Protein AF-F8U3C9-F1 (afdb_monomer_lite)

Foldseek 3Di:
DPPDDQPWDAAPPPRDTDSDVVVSVVVNVQVVVPHDDPDDPPPPPPDDD

Structure (mmCIF, N/CA/C/O backbone):
data_AF-F8U3C9-F1
#
_entry.id   AF-F8U3C9-F1
#
loop_
_atom_site.group_PDB
_atom_site.id
_atom_site.type_symbol
_atom_site.label_atom_id
_atom_site.label_alt_id
_atom_site.label_comp_id
_atom_site.label_asym_id
_atom_site.label_entity_id
_atom_site.label_seq_id
_atom_site.pdbx_PDB_ins_code
_atom_site.Cartn_x
_atom_site.Cartn_y
_atom_site.Cartn_z
_atom_site.occupancy
_atom_site.B_iso_or_equiv
_atom_site.auth_seq_id
_atom_site.auth_comp_id
_atom_site.auth_asym_id
_atom_site.auth_atom_id
_atom_site.pdbx_PDB_model_num
ATOM 1 N N . PRO A 1 1 ? -24.842 0.532 12.947 1.00 48.91 1 PRO A N 1
ATOM 2 C CA . PRO A 1 1 ? -23.391 0.788 13.086 1.00 48.91 1 PRO A CA 1
ATOM 3 C C . PRO A 1 1 ? -22.580 -0.351 12.455 1.00 48.91 1 PRO A C 1
ATOM 5 O O . PRO A 1 1 ?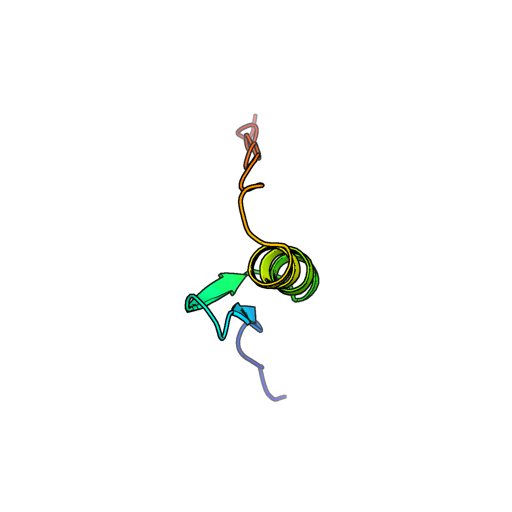 -22.280 -1.342 13.113 1.00 48.91 1 PRO A O 1
ATOM 8 N N . GLN A 1 2 ? -22.316 -0.256 11.150 1.00 47.84 2 GLN A N 1
ATOM 9 C CA . GLN A 1 2 ? -21.460 -1.226 10.470 1.00 47.84 2 GLN A CA 1
ATOM 10 C C . GLN A 1 2 ? -20.021 -0.942 10.898 1.00 47.84 2 GLN A C 1
ATOM 12 O O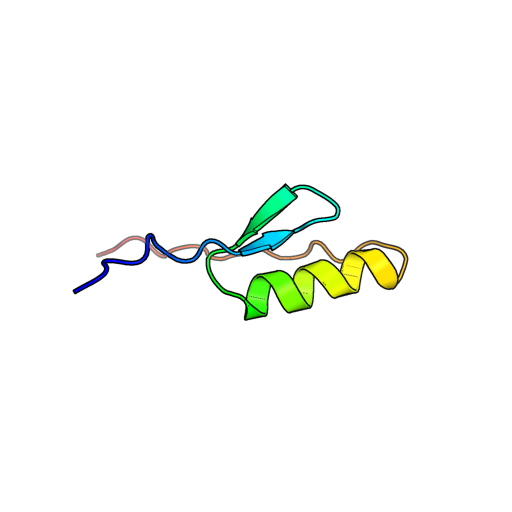 . GLN A 1 2 ? -19.419 0.027 10.451 1.00 47.84 2 GLN A O 1
ATOM 17 N N . GLY A 1 3 ? -19.513 -1.743 11.836 1.00 51.31 3 GLY A N 1
ATOM 18 C CA . GLY A 1 3 ? -18.091 -1.791 12.141 1.00 51.31 3 GLY A CA 1
ATOM 19 C C . GLY A 1 3 ? -17.381 -2.341 10.916 1.00 51.31 3 GLY A C 1
ATOM 20 O O . GLY A 1 3 ? -17.286 -3.556 10.756 1.00 51.31 3 GLY A O 1
ATOM 21 N N . GLN A 1 4 ? -16.982 -1.449 10.010 1.00 57.69 4 GLN A N 1
ATOM 22 C CA . GLN A 1 4 ? -16.119 -1.812 8.901 1.00 57.69 4 GLN A CA 1
ATOM 23 C C . GLN A 1 4 ? -14.825 -2.360 9.514 1.00 57.69 4 GLN A C 1
ATOM 25 O O . GLN A 1 4 ? -14.263 -1.712 10.405 1.00 57.69 4 GLN A O 1
ATOM 30 N N . PRO A 1 5 ? -14.388 -3.568 9.117 1.00 60.88 5 PRO A N 1
ATOM 31 C CA . PRO A 1 5 ? -13.095 -4.082 9.541 1.00 60.88 5 PRO A CA 1
ATOM 32 C C . PRO A 1 5 ? -12.023 -3.039 9.203 1.00 60.88 5 PRO A C 1
ATOM 34 O O . PRO A 1 5 ? -12.238 -2.257 8.272 1.00 60.88 5 PRO A O 1
ATOM 37 N N . PRO A 1 6 ? -10.904 -2.991 9.951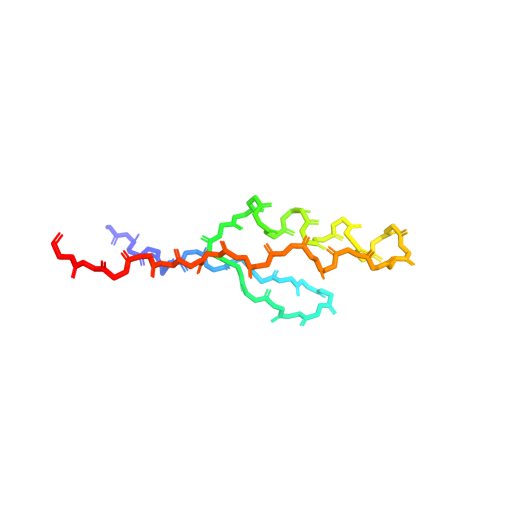 1.00 64.31 6 PRO A N 1
ATOM 38 C CA . PRO A 1 6 ? -9.815 -2.067 9.649 1.00 64.31 6 PRO A CA 1
ATOM 39 C C . PRO A 1 6 ? -9.530 -2.163 8.153 1.00 64.31 6 PRO A C 1
ATOM 41 O O . PRO A 1 6 ? -9.240 -3.257 7.670 1.00 64.31 6 PRO A O 1
ATOM 44 N N . GLU A 1 7 ? -9.741 -1.065 7.422 1.00 71.88 7 GLU A N 1
ATOM 45 C CA . GLU A 1 7 ? -9.673 -1.067 5.963 1.00 71.88 7 GLU A CA 1
ATOM 46 C C . GLU A 1 7 ? -8.216 -1.310 5.566 1.00 71.88 7 GLU A C 1
ATOM 48 O O . GLU A 1 7 ? -7.401 -0.396 5.459 1.00 71.88 7 GLU A O 1
ATOM 53 N N . THR A 1 8 ? -7.850 -2.584 5.439 1.00 83.44 8 THR A N 1
ATOM 54 C CA . THR A 1 8 ? -6.535 -2.989 4.975 1.00 83.44 8 THR A CA 1
ATOM 55 C C . THR A 1 8 ? -6.503 -2.787 3.474 1.00 83.44 8 THR A C 1
ATOM 57 O O . THR A 1 8 ? -7.359 -3.247 2.719 1.00 83.44 8 THR A O 1
ATOM 60 N N . HIS A 1 9 ? -5.498 -2.050 3.025 1.00 90.81 9 HIS A N 1
ATOM 61 C CA . HIS A 1 9 ? -5.353 -1.724 1.620 1.00 90.81 9 HIS A CA 1
ATOM 62 C C . HIS A 1 9 ? -4.419 -2.743 0.976 1.00 90.81 9 HIS A C 1
ATOM 64 O O . HIS A 1 9 ? -3.208 -2.701 1.190 1.00 90.81 9 HIS A O 1
ATOM 70 N N . GLU A 1 10 ? -4.976 -3.674 0.205 1.00 92.12 10 GLU A N 1
ATOM 71 C CA . GLU A 1 10 ? -4.213 -4.710 -0.492 1.00 92.12 10 GLU A CA 1
ATOM 72 C C . GLU A 1 10 ? -3.756 -4.246 -1.884 1.00 92.12 10 GLU A C 1
ATOM 74 O O . GLU A 1 10 ? -4.509 -3.664 -2.669 1.00 92.12 10 GLU A O 1
ATOM 79 N N . CYS A 1 11 ? -2.495 -4.518 -2.216 1.00 91.50 11 CYS A N 1
ATOM 80 C CA . CYS A 1 11 ? -1.964 -4.296 -3.551 1.00 91.50 11 CYS A CA 1
ATOM 81 C C . CYS A 1 11 ? -2.396 -5.404 -4.511 1.00 91.50 11 CYS A C 1
ATOM 83 O O . CYS A 1 11 ? -1.923 -6.523 -4.405 1.00 91.50 11 CYS A O 1
ATOM 85 N N . SER A 1 12 ? -3.177 -5.082 -5.540 1.00 89.62 12 SER A N 1
ATOM 86 C CA . SER A 1 12 ? -3.619 -6.056 -6.554 1.00 89.62 12 SER A CA 1
ATOM 87 C C . SER A 1 12 ? -2.505 -6.614 -7.461 1.00 89.62 12 SER A C 1
ATOM 89 O O . SER A 1 12 ? -2.794 -7.397 -8.356 1.00 89.62 12 SER A O 1
ATOM 91 N N . ILE A 1 13 ? -1.251 -6.169 -7.292 1.00 89.81 13 ILE A N 1
ATOM 92 C CA . ILE A 1 13 ? -0.098 -6.607 -8.100 1.00 89.81 13 ILE A CA 1
ATOM 93 C C . ILE A 1 13 ? 0.730 -7.657 -7.347 1.00 89.81 13 ILE A C 1
ATOM 95 O O . ILE A 1 13 ? 1.142 -8.655 -7.928 1.00 89.81 13 ILE A O 1
ATOM 99 N N . CYS A 1 14 ? 0.984 -7.440 -6.053 1.00 92.81 14 CYS A N 1
ATOM 100 C CA . CYS A 1 14 ? 1.819 -8.325 -5.228 1.00 92.81 14 CYS A CA 1
ATOM 101 C C . CYS A 1 14 ? 1.162 -8.768 -3.911 1.00 92.81 14 CYS A C 1
ATOM 103 O O . CYS A 1 14 ? 1.828 -9.366 -3.070 1.00 92.81 14 CYS A O 1
ATOM 105 N N . HIS A 1 15 ? -0.112 -8.433 -3.710 1.00 90.44 15 HIS A N 1
ATOM 106 C CA . HIS A 1 15 ? -0.949 -8.794 -2.559 1.00 90.44 15 HIS A CA 1
ATOM 107 C C . HIS A 1 15 ? -0.373 -8.403 -1.190 1.00 90.44 15 HIS A C 1
ATOM 109 O O . HIS A 1 15 ? -0.660 -9.019 -0.170 1.00 90.44 15 HIS A O 1
ATOM 115 N N . ARG A 1 16 ? 0.447 -7.346 -1.144 1.00 88.56 16 ARG A N 1
ATOM 116 C CA . ARG A 1 16 ? 0.882 -6.742 0.120 1.00 88.56 16 ARG A CA 1
ATOM 11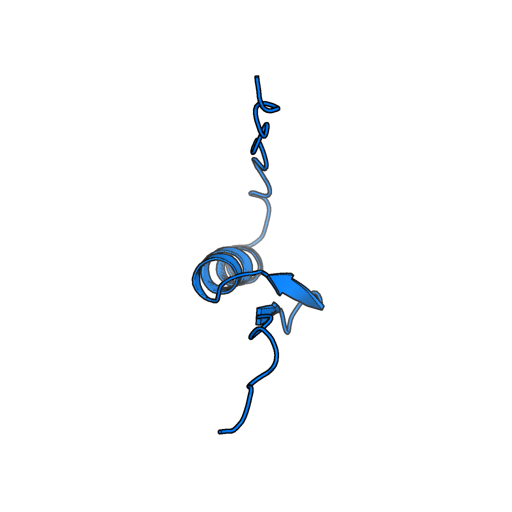7 C 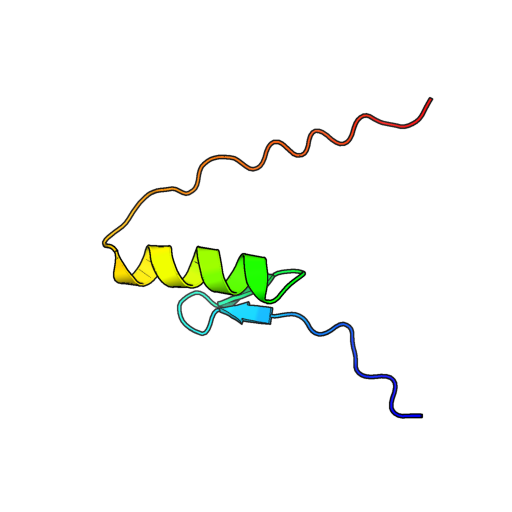C . ARG A 1 16 ? -0.228 -5.889 0.720 1.00 88.56 16 ARG A C 1
ATOM 119 O O . ARG A 1 16 ? -0.811 -5.063 0.019 1.00 88.56 16 ARG A O 1
ATOM 126 N N . THR A 1 17 ? -0.463 -6.054 2.015 1.00 89.75 17 THR A N 1
ATOM 127 C CA . THR A 1 17 ? -1.417 -5.267 2.801 1.00 89.75 17 THR A CA 1
ATOM 128 C C . THR A 1 17 ? -0.738 -4.074 3.460 1.00 89.75 17 THR A C 1
ATOM 130 O O . THR A 1 17 ? 0.328 -4.213 4.061 1.00 89.75 17 THR A O 1
ATOM 133 N N . PHE A 1 18 ? -1.381 -2.912 3.387 1.00 88.56 18 PHE A N 1
ATOM 134 C CA . PHE A 1 18 ? -0.898 -1.663 3.966 1.00 88.56 18 PHE A CA 1
ATOM 135 C C . PHE A 1 18 ? -1.911 -1.095 4.968 1.00 88.56 18 PHE A C 1
ATOM 137 O O . PHE A 1 18 ? -3.119 -1.235 4.753 1.00 88.56 18 PHE A O 1
ATOM 144 N N . PRO A 1 19 ? -1.439 -0.420 6.034 1.00 84.94 19 PRO A N 1
ATOM 145 C CA . PRO A 1 19 ? -2.308 0.160 7.058 1.00 84.94 19 PRO A CA 1
ATOM 146 C C . PRO A 1 19 ? -3.078 1.397 6.570 1.00 84.94 19 PRO A C 1
ATOM 148 O O . PRO A 1 19 ? -4.022 1.817 7.225 1.00 84.94 19 PRO A O 1
ATOM 151 N N . THR A 1 20 ? -2.674 2.004 5.446 1.00 87.62 20 THR A N 1
ATOM 152 C CA . THR A 1 20 ? -3.320 3.194 4.873 1.00 87.62 20 THR A CA 1
ATOM 153 C C . THR A 1 20 ? -3.306 3.169 3.344 1.00 87.62 20 THR A C 1
ATOM 155 O O . THR A 1 20 ? -2.387 2.635 2.712 1.00 87.62 20 THR A O 1
ATOM 158 N N . GLY A 1 21 ? -4.302 3.814 2.727 1.00 87.69 21 GLY A N 1
ATOM 159 C CA . GLY A 1 21 ? -4.391 3.948 1.270 1.00 87.69 21 GLY A CA 1
ATOM 160 C C . GLY A 1 21 ? -3.242 4.764 0.670 1.00 87.69 21 GLY A C 1
ATOM 161 O O . GLY A 1 21 ? -2.849 4.533 -0.471 1.00 87.69 21 GLY A O 1
ATOM 162 N N . GLN A 1 22 ? -2.646 5.669 1.452 1.00 88.81 22 GLN A N 1
ATOM 163 C CA . GLN A 1 22 ? -1.496 6.475 1.039 1.00 88.81 22 GLN A CA 1
ATOM 164 C C . GLN A 1 22 ? -0.230 5.617 0.882 1.00 88.81 22 GLN A C 1
ATOM 166 O O . GLN A 1 22 ? 0.466 5.733 -0.129 1.00 88.81 22 GLN A O 1
ATOM 171 N N . ALA A 1 23 ? 0.019 4.696 1.823 1.00 88.81 23 ALA A N 1
ATOM 172 C CA . ALA A 1 23 ? 1.111 3.729 1.725 1.00 88.81 23 ALA A CA 1
ATOM 173 C C . ALA A 1 23 ? 0.918 2.778 0.530 1.00 88.81 23 ALA A C 1
ATOM 175 O O . ALA A 1 23 ? 1.857 2.562 -0.238 1.00 88.81 23 ALA A O 1
ATOM 176 N N . LEU A 1 24 ? -0.313 2.293 0.303 1.00 91.38 24 LEU A N 1
ATOM 177 C CA . LEU A 1 24 ? -0.637 1.505 -0.890 1.00 91.38 24 LEU A CA 1
ATOM 178 C C . LEU A 1 24 ? -0.422 2.312 -2.184 1.00 91.38 24 LEU A C 1
ATOM 180 O O . LEU A 1 24 ? 0.109 1.783 -3.160 1.00 91.38 24 LEU A O 1
ATOM 184 N N . GLY A 1 25 ? -0.826 3.583 -2.213 1.00 89.69 25 GLY A N 1
ATOM 185 C CA . GLY A 1 25 ? -0.687 4.463 -3.375 1.00 89.69 25 GLY A CA 1
ATOM 186 C C . GLY A 1 25 ? 0.770 4.673 -3.788 1.00 89.69 25 GLY A C 1
ATOM 187 O O . GLY A 1 25 ? 1.105 4.485 -4.960 1.00 89.69 25 GLY A O 1
ATOM 188 N N . GLY A 1 26 ? 1.642 4.986 -2.823 1.00 90.94 26 GLY A N 1
ATOM 189 C CA . GLY A 1 26 ? 3.087 5.079 -3.048 1.00 90.94 26 GLY A CA 1
ATOM 190 C C . GLY A 1 26 ? 3.682 3.748 -3.510 1.00 90.94 26 GLY A C 1
ATOM 191 O O . GLY A 1 26 ? 4.384 3.698 -4.518 1.00 90.94 26 GLY A O 1
ATOM 192 N N . HIS A 1 27 ? 3.309 2.648 -2.853 1.00 91.56 27 HIS A N 1
ATOM 193 C CA . HIS A 1 27 ? 3.755 1.305 -3.219 1.00 91.56 27 HIS A CA 1
ATOM 194 C C . HIS A 1 27 ? 3.349 0.895 -4.646 1.00 91.56 27 HIS A C 1
ATOM 196 O O . HIS A 1 27 ? 4.166 0.349 -5.387 1.00 91.56 27 HIS A O 1
ATOM 202 N N . LYS A 1 28 ? 2.104 1.172 -5.063 1.00 88.69 28 LYS A N 1
ATOM 203 C CA . LYS A 1 28 ? 1.617 0.863 -6.417 1.00 88.69 28 LYS A CA 1
ATOM 204 C C . LYS A 1 28 ? 2.445 1.573 -7.483 1.00 88.69 28 LYS A C 1
ATOM 206 O O . LYS A 1 28 ? 2.698 0.969 -8.517 1.00 88.69 28 LYS A O 1
ATOM 211 N N . ARG A 1 29 ? 2.893 2.812 -7.240 1.00 88.00 29 ARG A N 1
ATOM 212 C CA . ARG A 1 29 ? 3.711 3.584 -8.193 1.00 88.00 29 ARG A CA 1
ATOM 213 C C . ARG A 1 29 ? 5.013 2.861 -8.552 1.00 88.00 29 ARG A C 1
ATOM 215 O O . ARG A 1 29 ? 5.371 2.828 -9.723 1.00 88.00 29 ARG A O 1
ATOM 222 N N . CYS A 1 30 ? 5.657 2.215 -7.578 1.00 85.38 30 CYS A N 1
ATOM 223 C CA . CYS A 1 30 ? 6.907 1.477 -7.783 1.00 85.38 30 CYS A CA 1
ATOM 224 C C . CYS A 1 30 ? 6.775 0.292 -8.753 1.00 85.38 30 CYS A C 1
ATOM 226 O O . CYS A 1 30 ? 7.758 -0.070 -9.394 1.00 85.38 30 CYS A O 1
ATOM 228 N N . HIS A 1 31 ? 5.583 -0.305 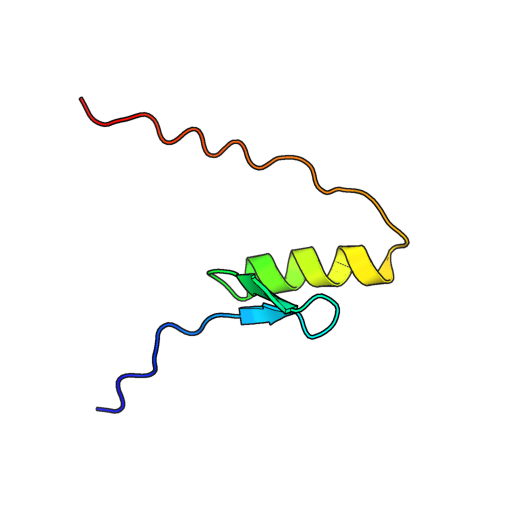-8.877 1.00 89.06 31 HIS A N 1
ATOM 229 C CA . HIS A 1 31 ? 5.338 -1.378 -9.850 1.00 89.06 31 HIS A CA 1
ATOM 230 C C . HIS A 1 31 ? 5.288 -0.865 -11.292 1.00 89.06 31 HIS A C 1
ATOM 232 O O . HIS A 1 31 ? 5.667 -1.591 -12.204 1.00 89.06 31 HIS A O 1
ATOM 238 N N . TYR A 1 32 ? 4.835 0.374 -11.505 1.00 82.06 32 TYR A N 1
ATOM 239 C CA . TYR A 1 32 ? 4.722 0.967 -12.844 1.00 82.06 32 TYR A CA 1
ATOM 240 C C . TYR A 1 32 ? 6.016 1.636 -13.316 1.00 82.06 32 TYR A C 1
ATOM 242 O O . TYR A 1 32 ? 6.245 1.722 -14.517 1.00 82.06 32 TYR A O 1
ATOM 250 N N . ASP A 1 33 ? 6.851 2.104 -12.388 1.00 78.44 33 ASP A N 1
ATOM 251 C CA . ASP A 1 33 ? 8.055 2.891 -12.690 1.00 78.44 33 ASP A CA 1
ATOM 252 C C . ASP A 1 33 ? 9.307 2.039 -12.993 1.00 78.44 33 ASP A C 1
ATOM 254 O O . ASP A 1 33 ? 10.384 2.566 -13.233 1.00 78.44 33 ASP A O 1
ATOM 258 N N . GLY A 1 34 ? 9.190 0.707 -13.040 1.00 67.44 34 GLY A N 1
ATOM 259 C CA . GLY A 1 34 ? 10.278 -0.148 -13.537 1.00 67.44 34 GLY A CA 1
ATOM 260 C C . GLY A 1 34 ? 11.363 -0.519 -12.519 1.00 67.44 34 GLY A C 1
ATOM 261 O O . GLY A 1 34 ? 12.401 -1.047 -12.907 1.00 67.44 34 GLY A O 1
ATOM 262 N N . GLY A 1 35 ? 11.090 -0.371 -11.222 1.00 64.94 35 GLY A N 1
ATOM 263 C CA . GLY A 1 35 ? 11.764 -1.161 -10.194 1.00 64.94 35 GLY A CA 1
ATOM 264 C C . GLY A 1 35 ? 12.745 -0.412 -9.294 1.00 64.94 35 GLY A C 1
ATOM 265 O O . GLY A 1 35 ? 13.583 0.374 -9.721 1.00 64.94 35 GLY A O 1
ATOM 266 N N . SER A 1 36 ? 12.669 -0.800 -8.020 1.00 61.72 36 SER A N 1
ATOM 267 C CA . SER A 1 36 ? 13.650 -0.555 -6.959 1.00 61.72 36 SER A CA 1
ATOM 268 C C . SER A 1 36 ? 13.651 0.832 -6.324 1.00 61.72 36 SER A C 1
ATOM 270 O O . SER A 1 36 ? 14.543 1.645 -6.528 1.00 61.72 36 SER A O 1
ATOM 272 N N . SER A 1 37 ? 12.720 1.036 -5.393 1.00 58.56 37 SER A N 1
ATOM 273 C CA . SER A 1 37 ? 13.005 1.798 -4.168 1.00 58.56 37 SER A CA 1
ATOM 274 C C . SER A 1 37 ? 12.168 1.245 -3.021 1.00 58.56 37 SER A C 1
ATOM 276 O O . SER A 1 37 ? 11.263 1.877 -2.490 1.00 58.56 37 SER A O 1
ATOM 278 N N . GLY A 1 38 ? 12.464 -0.004 -2.662 1.00 62.50 38 GLY A N 1
ATOM 279 C CA . GLY A 1 38 ? 12.242 -0.474 -1.302 1.00 62.50 38 GLY A CA 1
ATOM 280 C C . GLY A 1 38 ? 13.404 0.006 -0.440 1.00 62.50 38 GLY A C 1
ATOM 281 O O . GLY A 1 38 ? 14.374 -0.720 -0.278 1.00 62.50 38 GLY A O 1
ATOM 282 N N . VAL A 1 39 ? 13.339 1.240 0.053 1.00 58.38 39 VAL A N 1
ATOM 283 C CA . VAL A 1 39 ? 14.271 1.785 1.053 1.00 58.38 39 VAL A CA 1
ATOM 284 C C . VAL A 1 39 ? 13.551 3.003 1.661 1.00 58.38 39 VAL A C 1
ATOM 286 O O . VAL A 1 39 ? 13.120 3.873 0.921 1.00 58.38 39 VAL A O 1
ATOM 289 N N . THR A 1 40 ? 13.231 3.118 2.946 1.00 49.75 40 THR A N 1
ATOM 290 C CA . THR A 1 40 ? 13.667 2.433 4.160 1.00 49.75 40 THR A CA 1
ATOM 291 C C . THR A 1 40 ? 12.487 2.310 5.126 1.00 49.75 40 THR A C 1
ATOM 293 O O . THR A 1 40 ? 11.863 3.291 5.524 1.00 49.75 40 THR A O 1
ATOM 296 N N . GLN A 1 41 ? 12.209 1.089 5.569 1.00 64.19 41 GLN A N 1
ATOM 297 C CA . GLN A 1 41 ? 11.567 0.893 6.859 1.00 64.19 41 GLN A CA 1
ATOM 298 C C . GLN A 1 41 ? 12.655 1.110 7.916 1.00 64.19 41 GLN A C 1
ATOM 300 O O . GLN A 1 41 ? 13.417 0.201 8.215 1.00 64.19 41 GLN A O 1
ATOM 305 N N . THR A 1 42 ? 12.769 2.325 8.445 1.00 49.50 42 THR A N 1
ATOM 306 C CA . THR A 1 42 ? 13.413 2.560 9.746 1.00 49.50 42 THR A CA 1
ATOM 307 C C . THR A 1 42 ? 12.425 3.293 10.638 1.00 49.50 42 THR A C 1
ATOM 309 O O . THR A 1 42 ? 12.660 4.412 11.080 1.00 49.50 42 THR A O 1
ATOM 312 N N . GLY A 1 43 ? 11.283 2.653 10.881 1.00 56.66 43 GLY A N 1
ATOM 313 C CA . GLY A 1 43 ? 10.591 2.838 12.146 1.00 56.66 43 GLY A CA 1
ATOM 314 C C . GLY A 1 43 ? 11.338 2.007 13.178 1.00 56.66 43 GLY A C 1
ATOM 315 O O . GLY A 1 43 ? 10.946 0.878 13.443 1.00 56.66 43 GLY A O 1
ATOM 316 N N . VAL A 1 44 ? 12.459 2.525 13.686 1.00 57.81 44 VAL A N 1
ATOM 317 C CA . VAL A 1 44 ? 12.899 2.134 15.025 1.00 57.81 44 VAL A CA 1
ATOM 318 C C . VAL A 1 44 ? 11.900 2.792 15.966 1.00 57.81 44 VAL A C 1
ATOM 320 O O . VAL A 1 44 ? 11.984 3.979 16.278 1.00 57.81 44 VAL A O 1
ATOM 323 N N . GLU A 1 45 ? 10.860 2.041 16.299 1.00 57.41 45 GLU A N 1
ATOM 324 C CA . GLU A 1 45 ? 10.088 2.273 17.505 1.00 57.41 45 GLU A CA 1
ATOM 325 C C . GLU A 1 45 ? 11.086 2.304 18.667 1.00 57.41 45 GLU A C 1
ATOM 327 O O . GLU A 1 45 ? 11.660 1.291 19.053 1.00 57.41 45 GLU A O 1
ATOM 332 N N . GLN A 1 46 ? 11.384 3.516 19.135 1.00 55.56 46 GLN A N 1
ATOM 333 C CA . GLN A 1 46 ? 12.014 3.722 20.428 1.00 55.56 46 GLN A CA 1
ATOM 334 C C . GLN A 1 46 ? 10.976 3.286 21.457 1.00 55.56 46 GLN A C 1
ATOM 336 O O . GLN A 1 46 ? 10.012 3.994 21.744 1.00 55.56 46 GLN A O 1
ATOM 341 N N . GLU A 1 47 ? 11.128 2.027 21.849 1.00 72.69 47 GLU A N 1
ATOM 342 C CA . GLU A 1 47 ? 10.851 1.474 23.164 1.00 72.69 47 GLU A CA 1
ATOM 343 C C . GLU A 1 47 ? 10.608 2.553 24.228 1.00 72.69 47 GLU A C 1
ATOM 345 O O . GLU A 1 47 ? 11.396 3.474 24.430 1.00 72.69 47 GLU A O 1
ATOM 350 N N . VAL A 1 48 ? 9.452 2.414 24.869 1.00 72.94 48 VAL A N 1
ATOM 351 C CA . VAL A 1 48 ? 9.020 3.177 26.033 1.00 72.94 48 VAL A CA 1
ATOM 352 C C . VAL A 1 48 ? 10.053 3.090 27.164 1.00 72.94 48 VAL A C 1
ATOM 354 O O . VAL A 1 48 ? 10.356 1.995 27.635 1.00 72.94 48 VAL A O 1
ATOM 357 N N . GLU A 1 49 ? 10.510 4.244 27.647 1.00 61.38 49 GLU A N 1
ATOM 358 C CA . GLU A 1 49 ? 10.792 4.491 29.069 1.00 61.38 49 GLU A CA 1
ATOM 359 C C . GLU A 1 49 ? 10.243 5.870 29.454 1.00 61.38 49 GLU A C 1
ATOM 361 O O . GLU A 1 49 ? 10.460 6.837 28.683 1.00 61.38 49 GLU A O 1
#

Organism: Vitis vinifera (NCBI:txid29760)

Secondary structure (DSSP, 8-state):
---PPP--EE-TTT--EESSHHHHHHHHHHHHTTS--------------

Sequence (49 aa):
PQGQPPETHECSICHRTFPTGQALGGHKRCHYDGGSSGVTQTGVEQEVE

InterPro domains:
  IPR013087 Zinc finger C2H2-type [PF13912] (8-33)
  IPR013087 Zinc finger C2H2-type [PS00028] (11-31)
  IPR013087 Zinc finger C2H2-type [PS50157] (9-31)
  IPR036236 Zinc finger C2H2 superfamily [SSF57667] (7-33)

pLDDT: mean 74.99, std 15.36, range [47.84, 92.81]

Radius of gyration: 14.32 Å; chains: 1; bounding box: 38×15×43 Å